Protein AF-A0A7K4KZD3-F1 (afdb_monomer_lite)

Organism: NCBI:txid458187

Foldseek 3Di:
DDADWDWDQDLQFIWTHHPPDPDIDTDGLVFWDAKADFDDDDQKTWIWTAGNVRDIDIDIDGDDVVDPSVVRRVSSVVNVVVVVVVVVVVVVVVVVVVVVD

InterPro domains:
  IPR042832 PHLDA family [PTHR15478] (1-97)

Sequence (101 aa):
LWKKKRCLLTEKGLQLFEPKGSRRKELSFARMKAVECVERKQRHIYFTVVMEDSHEIDFRCAQEDPGWNAAITMGLVRFKNQQAMQVVRARHSCRAGKRAR

pLDDT: mean 90.99, std 9.51, range [51.69, 98.38]

Secondary structure (DSSP, 8-state):
-----EEEEETTEEEEE-TTSS-EEEEEGGGEEEEEEEEEETTEEEEEEEETTS-EEEEEEE--SS-HHHHHHHHHHHHHHHHHHHHHHHHHHHHHHHH--

Structure (mmCIF, N/CA/C/O backbone):
data_AF-A0A7K4KZD3-F1
#
_entry.id   AF-A0A7K4KZD3-F1
#
loop_
_atom_site.group_PDB
_atom_site.id
_atom_site.type_symbol
_atom_site.label_atom_id
_atom_site.label_alt_id
_atom_site.label_comp_id
_atom_site.label_asym_id
_atom_site.label_entity_id
_atom_site.label_seq_id
_atom_site.pdbx_PDB_ins_code
_atom_site.Cartn_x
_atom_site.Cartn_y
_atom_site.Cartn_z
_atom_site.occupancy
_atom_site.B_iso_or_equiv
_atom_site.auth_seq_id
_atom_site.auth_comp_id
_atom_site.auth_asym_id
_atom_site.auth_atom_id
_atom_site.pdbx_PDB_model_num
ATOM 1 N N . LEU A 1 1 ? -14.608 11.365 7.871 1.00 83.12 1 LEU A N 1
ATOM 2 C CA . LEU A 1 1 ? -14.664 10.444 9.036 1.00 83.12 1 LEU A CA 1
ATOM 3 C C . LEU A 1 1 ? -13.924 9.144 8.703 1.00 83.12 1 LEU A C 1
ATOM 5 O O . LEU A 1 1 ? -14.194 8.573 7.650 1.00 83.12 1 LEU A O 1
ATOM 9 N N . TRP A 1 2 ? -13.008 8.684 9.564 1.00 90.00 2 TRP A N 1
ATOM 10 C CA . TRP A 1 2 ? -12.256 7.430 9.375 1.00 90.00 2 TRP A CA 1
ATOM 11 C C . TRP A 1 2 ? -13.169 6.199 9.443 1.00 90.00 2 TRP A C 1
ATOM 13 O O . TRP A 1 2 ? -13.986 6.084 10.355 1.00 90.00 2 TRP A O 1
ATOM 23 N N . LYS A 1 3 ? -13.006 5.250 8.512 1.00 91.50 3 LYS A N 1
ATOM 24 C CA . LYS A 1 3 ? -13.770 3.990 8.484 1.00 91.50 3 LYS A CA 1
ATOM 25 C C . LYS A 1 3 ? -12.853 2.807 8.785 1.00 91.50 3 LYS A C 1
ATOM 27 O O . LYS A 1 3 ? -11.827 2.647 8.132 1.00 91.50 3 LYS A O 1
ATOM 32 N N . LYS A 1 4 ? -13.244 1.941 9.728 1.00 92.19 4 LYS A N 1
ATOM 33 C CA . LYS A 1 4 ? -12.527 0.684 9.991 1.00 92.19 4 LYS A CA 1
ATOM 34 C C . LYS A 1 4 ? -12.724 -0.271 8.811 1.00 92.19 4 LYS A C 1
ATOM 36 O O . LYS A 1 4 ? -13.852 -0.492 8.371 1.00 92.19 4 LYS A O 1
ATOM 41 N N . LYS A 1 5 ? -11.630 -0.837 8.308 1.00 93.12 5 LYS A N 1
ATOM 42 C CA . LYS A 1 5 ? -11.609 -1.840 7.236 1.00 93.12 5 LYS A CA 1
ATOM 43 C C . LYS A 1 5 ? -10.743 -3.011 7.678 1.00 93.12 5 LYS A C 1
ATOM 45 O O . LYS A 1 5 ? -9.788 -2.816 8.427 1.00 93.12 5 LYS A O 1
ATOM 50 N N . ARG A 1 6 ? -11.060 -4.215 7.206 1.00 93.75 6 ARG A N 1
ATOM 51 C CA . ARG A 1 6 ? -10.132 -5.347 7.280 1.00 93.75 6 ARG A CA 1
ATOM 52 C C . ARG A 1 6 ? -9.236 -5.275 6.049 1.00 93.75 6 ARG A C 1
ATOM 54 O O . ARG A 1 6 ? -9.750 -5.267 4.933 1.00 93.75 6 ARG A O 1
ATOM 61 N N . CYS A 1 7 ? -7.932 -5.166 6.261 1.00 94.44 7 CYS A N 1
ATOM 62 C CA . CYS A 1 7 ? -6.942 -5.076 5.196 1.00 94.44 7 CYS A CA 1
ATOM 63 C C . CYS A 1 7 ? -6.251 -6.431 5.029 1.00 94.44 7 CYS A C 1
ATOM 65 O O . CYS A 1 7 ? -5.891 -7.059 6.023 1.00 94.44 7 CYS A O 1
ATOM 67 N N . LEU A 1 8 ? -6.074 -6.873 3.788 1.00 95.69 8 LEU A N 1
ATOM 68 C CA . LEU A 1 8 ? -5.261 -8.032 3.438 1.00 95.69 8 LEU A CA 1
ATOM 69 C C . LEU A 1 8 ? -4.181 -7.589 2.454 1.00 95.69 8 LEU A C 1
ATOM 71 O O . LEU A 1 8 ? -4.494 -7.058 1.387 1.00 95.69 8 LEU A O 1
ATOM 75 N N . LEU A 1 9 ? -2.922 -7.823 2.816 1.00 97.19 9 LEU A N 1
ATOM 76 C CA . LEU A 1 9 ? -1.779 -7.662 1.928 1.00 97.19 9 LEU A CA 1
ATOM 77 C C . LEU A 1 9 ? -1.544 -8.965 1.159 1.00 97.19 9 LEU A C 1
ATOM 79 O O . LEU A 1 9 ? -1.488 -10.040 1.748 1.00 97.19 9 LEU A O 1
ATOM 83 N N . THR A 1 10 ? -1.411 -8.853 -0.157 1.00 97.50 10 THR A N 1
ATOM 84 C CA . THR A 1 10 ? -1.1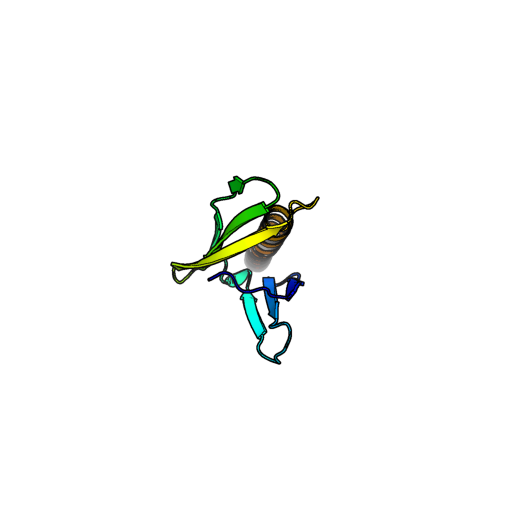41 -9.962 -1.079 1.00 97.50 10 THR A CA 1
ATOM 85 C C . THR A 1 10 ? 0.079 -9.633 -1.936 1.00 97.50 10 THR A C 1
ATOM 87 O O . THR A 1 10 ? 0.531 -8.489 -1.972 1.00 97.50 10 THR A O 1
ATOM 90 N N . GLU A 1 11 ? 0.575 -10.602 -2.702 1.00 96.56 11 GLU A N 1
ATOM 91 C CA . GLU A 1 11 ? 1.670 -10.375 -3.657 1.00 96.56 11 GLU A CA 1
ATOM 92 C C . GLU A 1 11 ? 1.320 -9.370 -4.766 1.00 96.56 11 GLU A C 1
ATOM 94 O O . GLU A 1 11 ? 2.209 -8.763 -5.356 1.00 96.56 11 GLU A O 1
ATOM 99 N N . LYS A 1 12 ? 0.024 -9.182 -5.053 1.00 97.00 12 LYS A N 1
ATOM 100 C CA . LYS A 1 12 ? -0.463 -8.308 -6.130 1.00 97.00 12 LYS A CA 1
ATOM 101 C C . LYS A 1 12 ? -0.934 -6.937 -5.641 1.00 97.00 12 LYS A C 1
ATOM 103 O O . LYS A 1 12 ? -1.241 -6.083 -6.470 1.00 97.00 12 LYS A O 1
ATOM 108 N N . GLY A 1 13 ? -1.014 -6.712 -4.330 1.00 97.94 13 GLY A N 1
ATOM 109 C CA . GLY A 1 13 ? -1.506 -5.463 -3.747 1.00 97.94 13 GLY A CA 1
ATOM 110 C C . GLY A 1 13 ? -2.365 -5.667 -2.504 1.00 97.94 13 GLY A C 1
ATOM 111 O O . GLY A 1 13 ? -2.259 -6.685 -1.816 1.00 97.94 13 GLY A O 1
ATOM 112 N N . LEU A 1 14 ? -3.232 -4.694 -2.219 1.00 97.69 14 LEU A N 1
ATOM 113 C CA . LEU A 1 14 ? -4.091 -4.674 -1.034 1.00 97.69 14 LEU A CA 1
ATOM 114 C C . LEU A 1 14 ? -5.550 -4.963 -1.370 1.00 97.69 14 LEU A C 1
ATOM 116 O O . LEU A 1 14 ? -6.090 -4.476 -2.364 1.00 97.69 14 LEU A O 1
ATOM 120 N N . GLN A 1 15 ? -6.216 -5.674 -0.468 1.00 96.88 15 GLN A N 1
ATOM 121 C CA . GLN A 1 15 ? -7.661 -5.858 -0.481 1.00 96.88 15 GLN A CA 1
ATOM 122 C C . GLN A 1 15 ? -8.267 -5.283 0.798 1.00 96.88 15 GLN A C 1
ATOM 124 O O . G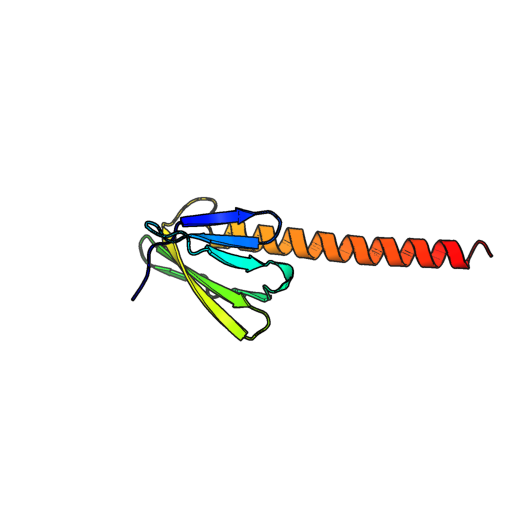LN A 1 15 ? -7.904 -5.671 1.909 1.00 96.88 15 GLN A O 1
ATOM 129 N N . LEU A 1 16 ? -9.201 -4.347 0.635 1.00 95.75 16 LEU A N 1
ATOM 130 C CA . LEU A 1 16 ? -9.905 -3.682 1.725 1.00 95.75 16 LEU A CA 1
ATOM 131 C C . LEU A 1 16 ? -11.342 -4.190 1.784 1.00 95.75 16 LEU A C 1
ATOM 133 O O . LEU A 1 16 ? -12.117 -3.997 0.843 1.00 95.75 16 LEU A O 1
ATOM 137 N N . PHE A 1 17 ? -11.702 -4.793 2.910 1.00 94.75 17 PHE A N 1
ATOM 138 C CA . PHE A 1 17 ? -13.027 -5.349 3.151 1.00 94.75 17 PHE A CA 1
ATOM 139 C C . PHE A 1 17 ? -13.792 -4.514 4.169 1.00 94.75 17 PHE A C 1
ATOM 141 O O . PHE A 1 17 ? -13.238 -4.035 5.169 1.00 94.75 17 PHE A O 1
ATOM 148 N N . GLU A 1 18 ? -15.090 -4.361 3.928 1.00 91.06 18 GLU A N 1
ATOM 149 C CA . GLU A 1 18 ? -15.997 -3.812 4.927 1.00 91.06 18 GLU A CA 1
ATOM 150 C C . GLU A 1 18 ? -16.253 -4.821 6.052 1.00 91.06 18 GLU A C 1
ATOM 152 O O . 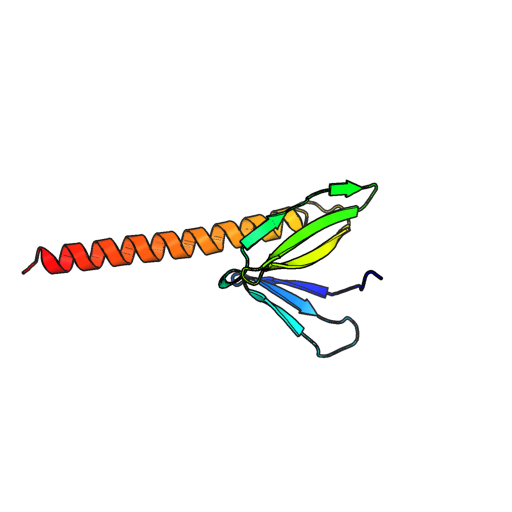GLU A 1 18 ? -16.456 -5.998 5.768 1.00 91.06 18 GLU A O 1
ATOM 157 N N . PRO A 1 19 ? -16.271 -4.394 7.331 1.00 85.81 19 PRO A N 1
ATOM 158 C CA . PRO A 1 19 ? -16.513 -5.313 8.444 1.00 85.81 19 PRO A CA 1
ATOM 159 C C . PRO A 1 19 ? -17.866 -6.034 8.384 1.00 85.81 19 PRO A C 1
ATOM 161 O O . PRO A 1 19 ? -17.988 -7.129 8.917 1.00 85.81 19 PRO A O 1
ATOM 164 N N . LYS A 1 20 ? -18.882 -5.412 7.772 1.00 83.50 20 LYS A N 1
ATOM 165 C CA . LYS A 1 20 ? -20.261 -5.921 7.703 1.00 83.50 20 LYS A CA 1
ATOM 166 C C . LYS A 1 20 ? -20.805 -5.970 6.268 1.00 83.50 20 LYS A C 1
ATOM 168 O O . LYS A 1 20 ? -21.999 -5.797 6.064 1.00 83.50 20 LYS A O 1
ATOM 173 N N . GLY A 1 21 ? -19.944 -6.145 5.266 1.00 78.00 21 GLY A N 1
ATOM 174 C CA . GLY A 1 21 ? -20.372 -6.117 3.866 1.00 78.00 21 GLY A CA 1
ATOM 175 C C . GLY A 1 21 ? -19.522 -6.989 2.954 1.00 78.00 21 GLY A C 1
ATOM 176 O O . GLY A 1 21 ? -18.370 -7.294 3.254 1.00 78.00 21 GLY A O 1
ATOM 177 N N . SER A 1 22 ? -20.088 -7.349 1.802 1.00 80.00 22 SER A N 1
ATOM 178 C CA . SER A 1 22 ? -19.387 -8.063 0.726 1.00 80.00 22 SER A CA 1
ATOM 179 C C . SER A 1 22 ? -18.498 -7.144 -0.119 1.00 80.00 22 SER A C 1
ATOM 181 O O . SER A 1 22 ? -17.729 -7.616 -0.958 1.00 80.00 22 SER A O 1
ATOM 183 N N . ARG A 1 23 ? -18.576 -5.821 0.090 1.00 86.19 23 ARG A N 1
ATOM 184 C CA . ARG A 1 23 ? -17.844 -4.843 -0.715 1.00 86.19 23 ARG A CA 1
ATOM 185 C C . ARG A 1 23 ? -16.337 -4.953 -0.470 1.00 86.19 23 ARG A C 1
ATOM 187 O O . ARG A 1 23 ? -15.844 -4.705 0.633 1.00 86.19 23 ARG A O 1
ATOM 194 N N . ARG A 1 24 ? -15.616 -5.263 -1.549 1.00 92.06 24 ARG A N 1
ATOM 195 C CA . ARG A 1 24 ? -14.153 -5.320 -1.633 1.00 92.06 24 ARG A CA 1
ATOM 196 C C . ARG A 1 24 ? -13.644 -4.148 -2.472 1.00 92.06 24 ARG A C 1
ATOM 198 O O . ARG A 1 24 ? -14.121 -3.949 -3.585 1.00 92.06 24 ARG A O 1
ATOM 205 N N . LYS A 1 25 ? -12.663 -3.395 -1.965 1.00 93.94 25 LYS A N 1
ATOM 206 C CA . LYS A 1 25 ? -11.851 -2.463 -2.773 1.00 93.94 25 LYS A CA 1
ATOM 207 C C . LYS A 1 25 ? -10.462 -3.064 -2.950 1.00 93.94 25 LYS A C 1
ATOM 209 O O . LYS A 1 25 ? -9.868 -3.516 -1.975 1.00 93.94 25 LYS A O 1
ATOM 214 N N . GLU A 1 26 ? -9.960 -3.070 -4.175 1.00 95.81 26 GLU A N 1
ATOM 215 C CA . GLU A 1 26 ? -8.628 -3.575 -4.503 1.00 95.81 26 GLU A CA 1
ATOM 216 C C . GLU A 1 26 ? -7.705 -2.417 -4.876 1.00 95.81 26 GLU A C 1
ATOM 218 O O . GLU A 1 26 ? -8.072 -1.563 -5.683 1.00 95.81 26 GLU A O 1
ATOM 223 N N . LEU A 1 27 ? -6.520 -2.387 -4.269 1.00 97.12 27 LEU A N 1
ATOM 224 C CA . LEU A 1 27 ? -5.445 -1.452 -4.586 1.00 97.12 27 LEU A CA 1
ATOM 225 C C . LEU A 1 27 ? -4.273 -2.271 -5.132 1.00 97.12 27 LEU A C 1
ATOM 227 O O . LEU A 1 27 ? -3.452 -2.787 -4.374 1.00 97.12 27 LEU A O 1
ATOM 231 N N . SER A 1 28 ? -4.243 -2.450 -6.451 1.00 97.50 28 SER A N 1
ATOM 232 C CA . SER A 1 28 ? -3.214 -3.249 -7.121 1.00 97.50 28 SER A CA 1
ATOM 233 C C . SER A 1 28 ? -1.856 -2.551 -7.085 1.00 97.50 28 SER A C 1
ATOM 235 O O . SER A 1 28 ? -1.766 -1.355 -7.369 1.00 97.50 28 SER A O 1
ATOM 237 N N . PHE A 1 29 ? -0.787 -3.308 -6.830 1.00 98.38 29 PHE A N 1
ATOM 238 C CA . PHE A 1 29 ? 0.586 -2.814 -6.941 1.00 98.38 29 PHE A CA 1
ATOM 239 C C . PHE A 1 29 ? 0.956 -2.387 -8.360 1.00 98.38 29 PHE A C 1
ATOM 241 O O . PHE A 1 29 ? 1.819 -1.529 -8.516 1.00 98.38 29 PHE A O 1
ATOM 248 N N . ALA A 1 30 ? 0.279 -2.911 -9.386 1.00 97.19 30 ALA A N 1
ATOM 249 C CA . ALA A 1 30 ? 0.472 -2.458 -10.762 1.00 97.19 30 ALA A CA 1
ATOM 250 C C . ALA A 1 30 ? 0.081 -0.990 -10.958 1.00 97.19 30 ALA A C 1
ATOM 252 O O . ALA A 1 30 ? 0.684 -0.313 -11.777 1.00 97.19 30 ALA A O 1
ATOM 253 N N . ARG A 1 31 ? -0.894 -0.501 -10.183 1.00 97.31 31 ARG A N 1
ATOM 254 C CA . ARG A 1 31 ? -1.407 0.874 -10.257 1.00 97.31 31 ARG A CA 1
ATOM 255 C C . ARG A 1 31 ? -0.925 1.750 -9.101 1.00 97.31 31 ARG A C 1
ATOM 257 O O . ARG A 1 31 ? -1.327 2.903 -9.004 1.00 97.31 31 ARG A O 1
ATOM 264 N N . MET A 1 32 ? -0.132 1.204 -8.179 1.00 97.88 32 MET A N 1
ATOM 265 C CA . MET A 1 32 ? 0.341 1.930 -7.004 1.00 97.88 32 MET A CA 1
ATOM 266 C C . MET A 1 32 ? 1.644 2.658 -7.334 1.00 97.88 32 MET A C 1
ATOM 268 O O . MET A 1 32 ? 2.660 2.050 -7.693 1.00 97.88 32 MET A O 1
ATOM 272 N N . LYS A 1 33 ? 1.629 3.980 -7.179 1.00 96.38 33 LYS A N 1
ATOM 273 C CA . LYS A 1 33 ? 2.792 4.827 -7.423 1.00 96.38 33 LYS A CA 1
ATOM 274 C C . LYS A 1 33 ? 3.756 4.748 -6.245 1.00 96.38 33 LYS A C 1
ATOM 276 O O . LYS A 1 33 ? 4.907 4.343 -6.440 1.00 96.38 33 LYS A O 1
ATOM 281 N N . ALA A 1 34 ? 3.269 5.062 -5.046 1.00 96.12 34 ALA A N 1
ATOM 282 C CA . ALA A 1 34 ? 4.081 5.168 -3.840 1.00 96.12 34 ALA A CA 1
ATOM 283 C C . ALA A 1 34 ? 3.255 4.994 -2.553 1.00 96.12 34 ALA A C 1
ATOM 285 O O . ALA A 1 34 ? 2.023 5.041 -2.564 1.00 96.12 34 ALA A O 1
ATOM 286 N N . VAL A 1 35 ? 3.973 4.803 -1.446 1.00 97.00 35 VAL A N 1
ATOM 287 C CA . VAL A 1 35 ? 3.472 4.984 -0.079 1.00 97.00 35 VAL A CA 1
ATOM 288 C C . VAL A 1 35 ? 4.185 6.211 0.483 1.00 97.00 35 VAL A C 1
ATOM 290 O O . VAL A 1 35 ? 5.413 6.218 0.551 1.00 97.00 35 VAL A O 1
ATOM 293 N N . GLU A 1 36 ? 3.432 7.237 0.861 1.00 95.06 36 GLU A N 1
ATOM 294 C CA . GLU A 1 36 ? 3.939 8.557 1.247 1.00 95.06 36 GLU A CA 1
ATOM 295 C C . GLU A 1 36 ? 3.421 9.000 2.626 1.00 95.06 36 GLU A C 1
ATOM 297 O O . GLU A 1 36 ? 2.641 8.294 3.273 1.00 95.06 36 GLU A O 1
ATOM 302 N N . CYS A 1 37 ? 3.902 10.166 3.080 1.00 81.56 37 CYS A N 1
ATOM 303 C CA . CYS A 1 37 ? 3.447 10.876 4.281 1.00 81.56 37 CYS A CA 1
ATOM 304 C C . CYS A 1 37 ? 3.343 9.996 5.535 1.00 81.56 37 CYS A C 1
ATOM 306 O O . CYS A 1 37 ? 2.328 9.989 6.228 1.00 81.56 37 CYS A O 1
ATOM 308 N N . VAL A 1 38 ? 4.401 9.236 5.833 1.00 86.50 38 VAL A N 1
ATOM 309 C CA . VAL A 1 38 ? 4.434 8.393 7.031 1.00 86.50 38 VAL A CA 1
ATOM 310 C C . VAL A 1 38 ? 4.637 9.265 8.269 1.00 86.50 38 VAL A C 1
ATOM 312 O O . VAL A 1 38 ? 5.759 9.632 8.613 1.00 86.50 38 VAL A O 1
ATOM 315 N N . GLU A 1 39 ? 3.548 9.555 8.970 1.00 92.06 39 GLU A N 1
ATOM 316 C CA . GLU A 1 39 ? 3.545 10.320 10.212 1.00 92.06 39 GLU A CA 1
ATOM 317 C C . GLU A 1 39 ? 3.193 9.429 11.402 1.00 92.06 39 GLU A C 1
ATOM 319 O O . GLU A 1 39 ? 2.230 8.658 11.382 1.00 92.06 39 GLU A O 1
ATOM 324 N N . ARG A 1 40 ? 3.946 9.567 12.494 1.00 91.12 40 ARG A N 1
ATOM 325 C CA . ARG A 1 40 ? 3.638 8.910 13.768 1.00 91.12 40 ARG A CA 1
ATOM 326 C C . ARG A 1 40 ? 3.029 9.937 14.708 1.00 91.12 40 ARG A C 1
ATOM 328 O O . ARG A 1 40 ? 3.684 10.912 15.062 1.00 91.12 40 ARG A O 1
ATOM 335 N N . LYS A 1 41 ? 1.780 9.719 15.120 1.00 89.69 41 LYS A N 1
ATOM 336 C CA . LYS A 1 41 ? 1.091 10.571 16.098 1.00 89.69 41 LYS A CA 1
ATOM 337 C C . LYS A 1 41 ? 0.512 9.698 17.200 1.00 89.69 41 LYS A C 1
ATOM 339 O O . LYS A 1 41 ? -0.395 8.898 16.961 1.00 89.69 41 LYS A O 1
ATOM 344 N N . GLN A 1 42 ? 1.019 9.887 18.419 1.00 88.25 42 GLN A N 1
ATOM 345 C CA . GLN A 1 42 ? 0.639 9.098 19.593 1.00 88.25 42 GLN A CA 1
ATOM 346 C C . GLN A 1 42 ? 0.776 7.589 19.311 1.00 88.25 42 GLN A C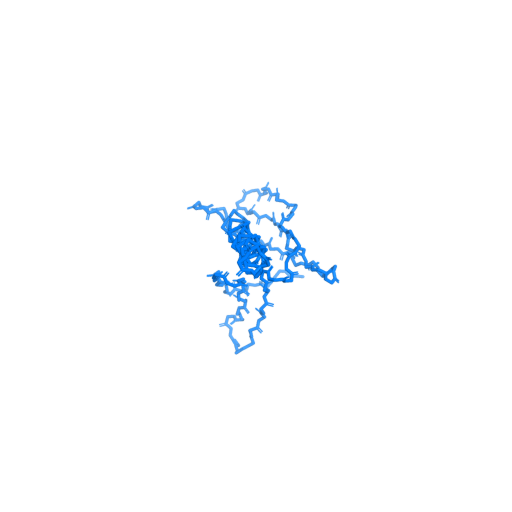 1
ATOM 348 O O . GLN A 1 42 ? 1.868 7.116 19.025 1.00 88.25 42 GLN A O 1
ATOM 353 N N . ARG A 1 43 ? -0.335 6.841 19.362 1.00 89.50 43 ARG A N 1
ATOM 354 C CA . ARG A 1 43 ? -0.389 5.382 19.183 1.00 89.50 43 ARG A CA 1
ATOM 355 C C . ARG A 1 43 ? -0.734 4.942 17.753 1.00 89.50 43 ARG A C 1
ATOM 357 O O . ARG A 1 43 ? -1.003 3.764 17.522 1.00 89.50 43 ARG A O 1
ATOM 364 N N . HIS A 1 44 ? -0.781 5.883 16.810 1.00 92.31 44 HIS A N 1
ATOM 365 C CA . HIS A 1 44 ? -1.185 5.626 15.433 1.00 92.31 44 HIS A CA 1
ATOM 366 C C . HIS A 1 44 ? -0.110 6.045 14.434 1.00 92.31 44 HIS A C 1
ATOM 368 O O . HIS A 1 44 ? 0.573 7.058 14.602 1.00 92.31 44 HIS A O 1
ATOM 374 N N . ILE A 1 45 ? -0.025 5.270 13.358 1.00 93.94 45 ILE A N 1
ATOM 375 C CA . ILE A 1 45 ? 0.723 5.614 12.155 1.00 93.94 45 ILE A CA 1
ATOM 376 C C . ILE A 1 45 ? -0.289 6.043 11.098 1.00 93.94 45 ILE A C 1
ATOM 378 O O . ILE A 1 45 ? -1.293 5.359 10.876 1.00 93.94 45 ILE A O 1
ATOM 382 N N . TYR A 1 46 ? -0.007 7.172 10.464 1.00 95.94 46 TYR A N 1
ATOM 383 C CA . TYR A 1 46 ? -0.726 7.707 9.320 1.00 95.94 46 TYR A CA 1
ATOM 384 C C . TYR A 1 46 ? 0.185 7.602 8.106 1.00 95.94 46 TYR A C 1
ATOM 386 O O . TYR A 1 46 ? 1.386 7.824 8.225 1.00 95.94 46 TYR A O 1
ATOM 394 N N . PHE A 1 47 ? -0.367 7.199 6.971 1.00 97.19 47 PHE A N 1
ATOM 395 C CA . PHE A 1 47 ? 0.355 7.149 5.704 1.00 97.19 47 PHE A CA 1
ATOM 396 C C . PHE A 1 47 ? -0.635 7.193 4.549 1.00 97.19 47 PHE A C 1
ATOM 398 O O . PHE A 1 47 ? -1.791 6.795 4.706 1.00 97.19 47 PHE A O 1
ATOM 405 N N . THR A 1 48 ? -0.169 7.614 3.383 1.00 97.69 48 THR A N 1
ATOM 406 C CA . THR A 1 48 ? -0.999 7.752 2.187 1.00 97.69 48 THR A CA 1
ATOM 407 C C . THR A 1 48 ? -0.510 6.791 1.116 1.00 97.69 48 THR A C 1
ATOM 409 O O . THR A 1 48 ? 0.684 6.679 0.848 1.00 97.69 48 THR A O 1
ATOM 412 N N . VAL A 1 49 ? -1.433 6.053 0.508 1.00 97.69 49 VAL A N 1
ATOM 413 C CA . VAL A 1 49 ? -1.161 5.255 -0.689 1.00 97.69 49 VAL A CA 1
ATOM 414 C C . VAL A 1 49 ? -1.548 6.089 -1.901 1.00 97.69 49 VAL A C 1
ATOM 416 O O . VAL A 1 49 ? -2.724 6.411 -2.072 1.00 97.69 49 VAL A O 1
ATOM 419 N N . VAL A 1 50 ? -0.564 6.403 -2.741 1.00 97.38 50 VAL A N 1
ATOM 420 C CA . VAL A 1 50 ? -0.748 7.182 -3.968 1.00 97.38 50 VAL A CA 1
ATOM 421 C C . VAL A 1 50 ? -0.895 6.225 -5.145 1.00 97.38 50 VAL A C 1
ATOM 423 O O . VAL A 1 50 ? -0.020 5.390 -5.402 1.00 97.38 50 VAL A O 1
ATOM 426 N N . MET A 1 51 ? -2.006 6.335 -5.865 1.00 96.94 51 MET A N 1
ATOM 427 C CA . MET A 1 51 ? -2.280 5.570 -7.079 1.00 96.94 51 MET A CA 1
ATOM 428 C C . MET A 1 51 ? -1.837 6.347 -8.328 1.00 96.94 51 MET A C 1
ATOM 430 O O . MET A 1 51 ? -1.592 7.550 -8.288 1.00 96.94 51 MET A O 1
ATOM 434 N N . GLU A 1 52 ? -1.705 5.651 -9.453 1.00 96.19 52 GLU A N 1
ATOM 435 C CA . GLU A 1 52 ? -1.273 6.224 -10.735 1.00 96.19 52 GLU A CA 1
ATOM 436 C C . GLU A 1 52 ? -2.254 7.264 -11.300 1.00 96.19 52 GLU A C 1
ATOM 438 O O . GLU A 1 52 ? -1.830 8.225 -11.932 1.00 96.19 52 GLU A O 1
ATOM 443 N N . ASP A 1 53 ? -3.550 7.121 -11.022 1.00 92.81 53 ASP A N 1
ATOM 444 C CA . ASP A 1 53 ? -4.609 8.063 -11.411 1.00 92.81 53 ASP A CA 1
ATOM 445 C C . ASP A 1 53 ? -4.712 9.276 -10.467 1.00 92.81 53 ASP A C 1
ATOM 447 O O . ASP A 1 53 ? -5.762 9.912 -10.380 1.00 92.81 53 ASP A O 1
ATOM 451 N N . SER A 1 54 ? -3.637 9.574 -9.728 1.00 85.00 54 SER A N 1
ATOM 452 C CA . SER A 1 54 ? -3.577 10.592 -8.669 1.00 85.00 54 SER A CA 1
ATOM 453 C C . SER A 1 54 ? -4.631 10.403 -7.570 1.00 85.00 54 SER A C 1
ATOM 455 O O . SER A 1 54 ? -4.904 11.320 -6.799 1.00 85.00 54 SER A O 1
ATOM 457 N N . HIS A 1 55 ? -5.237 9.215 -7.473 1.00 94.06 55 HIS A N 1
ATOM 458 C CA . HIS A 1 55 ? -6.130 8.883 -6.376 1.00 94.06 55 HIS A CA 1
ATOM 459 C C . HIS A 1 55 ? -5.301 8.565 -5.135 1.00 94.06 55 HIS A C 1
ATOM 461 O O . HIS A 1 55 ? -4.490 7.638 -5.125 1.00 94.06 55 HIS A O 1
ATOM 467 N N . GLU A 1 56 ? -5.555 9.295 -4.060 1.00 96.00 56 GLU A N 1
ATOM 468 C CA . GLU A 1 56 ? -4.873 9.114 -2.786 1.00 96.00 56 GLU A CA 1
ATOM 469 C C . GLU A 1 56 ? -5.799 8.425 -1.786 1.00 96.00 56 GLU A C 1
ATOM 471 O O . GLU A 1 56 ? -7.000 8.701 -1.708 1.00 96.00 56 GLU A O 1
ATOM 476 N N . ILE A 1 57 ? -5.252 7.463 -1.046 1.00 96.06 57 ILE A N 1
ATOM 477 C CA . ILE A 1 57 ? -5.968 6.776 0.023 1.00 96.06 57 ILE A CA 1
ATOM 478 C C . ILE A 1 57 ? -5.174 6.918 1.308 1.00 96.06 57 ILE A C 1
ATOM 480 O O . ILE A 1 57 ? -4.118 6.303 1.458 1.00 96.06 57 ILE A O 1
ATOM 484 N N . ASP A 1 58 ? -5.740 7.648 2.259 1.00 96.62 58 ASP A N 1
ATOM 485 C CA . ASP A 1 58 ? -5.169 7.761 3.592 1.00 96.62 58 ASP A CA 1
ATOM 486 C C . ASP A 1 58 ? -5.474 6.526 4.436 1.00 96.62 58 ASP A C 1
ATOM 488 O O . ASP A 1 58 ? -6.612 6.047 4.540 1.00 96.62 58 ASP A O 1
ATOM 492 N N . PHE A 1 59 ? -4.436 6.035 5.097 1.00 96.38 59 PHE A N 1
ATOM 493 C CA . PHE A 1 59 ? -4.489 4.957 6.060 1.00 96.38 59 PHE A CA 1
ATOM 494 C C . PHE A 1 59 ? -4.156 5.479 7.449 1.00 96.38 59 PHE A C 1
ATOM 496 O O . PHE A 1 59 ? -3.310 6.349 7.647 1.00 96.38 59 PHE A O 1
ATOM 503 N N . ARG A 1 60 ? -4.814 4.867 8.432 1.00 95.06 60 ARG A N 1
ATOM 504 C CA . ARG A 1 60 ? -4.481 4.992 9.844 1.00 95.06 60 ARG A CA 1
ATOM 505 C C . ARG A 1 60 ? -4.499 3.607 10.464 1.00 95.06 60 ARG A C 1
ATOM 507 O O . ARG A 1 60 ? -5.539 2.944 10.442 1.00 95.06 60 ARG A O 1
ATOM 514 N N . CYS A 1 61 ? -3.386 3.195 11.052 1.00 93.25 61 CYS A N 1
ATOM 515 C CA . CYS A 1 61 ? -3.279 1.935 11.783 1.00 93.25 61 CYS A CA 1
ATOM 516 C C . CYS A 1 61 ? -2.671 2.152 13.170 1.00 93.25 61 CYS A C 1
ATOM 518 O O . CYS A 1 61 ? -2.107 3.211 13.456 1.00 93.25 61 CYS A O 1
ATOM 520 N N . ALA A 1 62 ? -2.815 1.154 14.042 1.00 92.38 62 ALA A N 1
ATOM 521 C CA . ALA A 1 62 ? -2.052 1.114 15.279 1.00 92.38 62 ALA A CA 1
ATOM 522 C C . ALA A 1 62 ? -0.553 1.006 14.957 1.00 92.38 62 ALA A C 1
ATOM 524 O O . ALA A 1 62 ? -0.164 0.548 13.878 1.00 92.38 62 ALA A O 1
ATOM 525 N N . GLN A 1 63 ? 0.285 1.452 15.887 1.00 87.75 63 GLN A N 1
ATOM 526 C CA . GLN A 1 63 ? 1.717 1.205 15.806 1.00 87.75 63 GLN A CA 1
ATOM 527 C C . GLN A 1 63 ? 1.989 -0.285 16.076 1.00 87.75 63 GLN A C 1
ATOM 529 O O . GLN A 1 63 ? 1.835 -0.752 17.202 1.00 87.75 63 GLN A O 1
ATOM 534 N N . GLU A 1 64 ? 2.355 -1.013 15.024 1.00 84.12 64 GLU A N 1
ATOM 535 C CA . GLU A 1 64 ? 2.704 -2.441 15.014 1.00 84.12 64 GLU A CA 1
ATOM 536 C C . GLU A 1 64 ? 4.129 -2.610 14.451 1.00 84.12 64 GLU A C 1
ATOM 538 O O . GLU A 1 64 ? 4.637 -1.692 13.795 1.00 84.12 64 GLU A O 1
ATOM 543 N N . ASP A 1 65 ? 4.762 -3.766 14.685 1.00 75.62 65 ASP A N 1
ATOM 544 C CA . ASP A 1 65 ? 6.076 -4.116 14.128 1.00 75.62 65 ASP A CA 1
ATOM 545 C C . ASP A 1 65 ? 6.051 -5.508 13.448 1.00 75.62 65 ASP A C 1
ATOM 547 O O . ASP A 1 65 ? 5.783 -6.499 14.132 1.00 75.62 65 ASP A O 1
ATOM 551 N N . PRO A 1 66 ? 6.289 -5.615 12.122 1.00 79.38 66 PRO A N 1
ATOM 552 C CA . PRO A 1 66 ? 6.427 -4.511 11.175 1.00 79.38 66 PRO A CA 1
ATOM 553 C C . PRO A 1 66 ? 5.085 -3.808 10.926 1.00 79.38 66 PRO A C 1
ATOM 555 O O . PRO A 1 66 ? 4.050 -4.441 10.728 1.00 79.38 66 PRO A O 1
ATOM 558 N N . GLY A 1 67 ? 5.109 -2.475 10.882 1.00 90.44 67 GLY A N 1
ATOM 559 C CA . GLY A 1 67 ? 3.918 -1.668 10.617 1.00 90.44 67 GLY A CA 1
ATOM 560 C C . GLY A 1 67 ? 3.411 -1.794 9.176 1.00 90.44 67 GLY A C 1
ATOM 561 O O . GLY A 1 67 ? 4.173 -2.065 8.243 1.00 90.44 67 GLY A O 1
ATOM 562 N N . TRP A 1 68 ? 2.117 -1.523 8.972 1.00 95.50 68 TRP A N 1
ATOM 563 C CA . TRP A 1 68 ? 1.466 -1.615 7.658 1.00 95.50 68 TRP A CA 1
ATOM 564 C C . TRP A 1 68 ? 2.168 -0.808 6.565 1.00 95.50 68 TRP A C 1
ATOM 566 O O . TRP A 1 68 ? 2.355 -1.325 5.468 1.00 95.50 68 TRP A O 1
ATOM 576 N N . ASN A 1 69 ? 2.604 0.423 6.847 1.00 95.31 69 ASN A N 1
ATOM 577 C CA . ASN A 1 69 ? 3.322 1.243 5.870 1.00 95.31 69 ASN A CA 1
ATOM 578 C C . ASN A 1 69 ? 4.593 0.533 5.365 1.00 95.31 69 ASN A C 1
ATOM 580 O O . ASN A 1 69 ? 4.836 0.493 4.164 1.00 95.31 69 ASN A O 1
ATOM 584 N N . ALA A 1 70 ? 5.367 -0.088 6.262 1.00 94.75 70 ALA A N 1
ATOM 585 C CA . ALA A 1 70 ? 6.592 -0.796 5.905 1.00 94.75 70 ALA A CA 1
ATOM 586 C C . ALA A 1 70 ? 6.290 -2.075 5.111 1.00 94.75 70 ALA A C 1
ATOM 588 O O . ALA A 1 70 ? 6.917 -2.325 4.080 1.00 94.75 70 ALA A O 1
ATOM 589 N N . ALA A 1 71 ? 5.295 -2.852 5.549 1.00 96.38 71 ALA A N 1
ATOM 590 C CA . ALA A 1 71 ? 4.876 -4.070 4.861 1.00 96.38 71 ALA A CA 1
ATOM 591 C C . ALA A 1 71 ? 4.375 -3.783 3.432 1.00 96.38 71 ALA A C 1
ATOM 593 O O . ALA A 1 71 ? 4.753 -4.483 2.490 1.00 96.38 71 ALA A O 1
ATOM 594 N N . ILE A 1 72 ? 3.578 -2.724 3.252 1.00 97.44 72 ILE A N 1
ATOM 595 C CA . ILE A 1 72 ? 3.064 -2.298 1.943 1.00 97.44 72 ILE A CA 1
ATOM 596 C C . ILE A 1 72 ? 4.206 -1.808 1.051 1.00 97.44 72 ILE A C 1
ATOM 598 O O . ILE A 1 72 ? 4.317 -2.269 -0.085 1.00 97.44 72 ILE A O 1
ATOM 602 N N . THR A 1 73 ? 5.081 -0.934 1.562 1.00 97.38 73 THR A N 1
ATOM 603 C CA . THR A 1 73 ? 6.255 -0.449 0.819 1.00 97.38 73 THR A CA 1
ATOM 604 C C . THR A 1 73 ? 7.118 -1.611 0.344 1.00 97.38 73 THR A C 1
ATOM 606 O O . THR A 1 73 ? 7.494 -1.670 -0.826 1.00 97.38 73 THR A O 1
ATOM 609 N N . MET A 1 74 ? 7.386 -2.581 1.218 1.00 97.50 74 MET A N 1
ATOM 610 C CA . MET A 1 74 ? 8.186 -3.748 0.863 1.00 97.50 74 MET A CA 1
ATOM 611 C C . MET A 1 74 ? 7.496 -4.626 -0.189 1.00 97.50 74 MET A C 1
ATOM 613 O O . MET A 1 74 ? 8.147 -5.087 -1.127 1.00 97.50 74 MET A O 1
ATOM 617 N N . GLY A 1 75 ? 6.179 -4.829 -0.077 1.00 98.00 75 GLY A N 1
ATOM 618 C CA . GLY A 1 75 ? 5.386 -5.524 -1.094 1.00 98.00 75 GLY A CA 1
ATOM 619 C C . GLY A 1 75 ? 5.472 -4.845 -2.464 1.00 98.00 75 GLY A C 1
ATOM 620 O O . GLY A 1 75 ? 5.759 -5.508 -3.462 1.00 98.00 75 GLY A O 1
ATOM 621 N N . LEU A 1 76 ? 5.329 -3.518 -2.502 1.00 98.12 76 LEU A N 1
ATOM 622 C CA . LEU A 1 76 ? 5.426 -2.727 -3.729 1.00 98.12 76 LEU A CA 1
ATOM 623 C C . LEU A 1 76 ? 6.819 -2.816 -4.368 1.00 98.12 76 LEU A C 1
ATOM 625 O O . LEU A 1 76 ? 6.930 -3.034 -5.575 1.00 98.12 76 LEU A O 1
ATOM 629 N N . VAL A 1 77 ? 7.881 -2.681 -3.567 1.00 98.00 77 VAL A N 1
ATOM 630 C CA . VAL A 1 77 ? 9.272 -2.797 -4.036 1.00 98.00 77 VAL A CA 1
ATOM 631 C C . VAL A 1 77 ? 9.529 -4.181 -4.624 1.00 98.00 77 VAL A C 1
ATOM 633 O O . VAL A 1 77 ? 10.053 -4.289 -5.732 1.00 98.00 77 VAL A O 1
ATOM 636 N N . ARG A 1 78 ? 9.115 -5.249 -3.930 1.00 98.12 78 ARG A N 1
ATOM 637 C CA . ARG A 1 78 ? 9.253 -6.627 -4.429 1.00 98.12 78 ARG A CA 1
ATOM 638 C C . ARG A 1 78 ? 8.550 -6.806 -5.770 1.00 98.12 78 ARG A C 1
ATOM 640 O O . ARG A 1 78 ? 9.158 -7.322 -6.705 1.00 98.12 78 ARG A O 1
ATOM 647 N N . PHE A 1 79 ? 7.311 -6.334 -5.880 1.00 98.25 79 PHE A N 1
ATOM 648 C CA . PHE A 1 79 ? 6.520 -6.434 -7.102 1.00 98.25 79 PHE A CA 1
ATOM 649 C C . PHE A 1 79 ? 7.171 -5.689 -8.282 1.00 98.25 79 PHE A C 1
ATOM 651 O O . PHE A 1 79 ? 7.334 -6.258 -9.363 1.00 98.25 79 PHE A O 1
ATOM 658 N N . LYS A 1 80 ? 7.627 -4.444 -8.078 1.00 97.19 80 LYS A N 1
ATOM 659 C CA . LYS A 1 80 ? 8.318 -3.663 -9.122 1.00 97.19 80 LYS A CA 1
ATOM 660 C C . LYS A 1 80 ? 9.662 -4.284 -9.518 1.00 97.19 80 LYS A C 1
ATOM 662 O O . LYS A 1 80 ? 9.976 -4.353 -10.706 1.00 97.19 80 LYS A O 1
ATOM 667 N N . ASN A 1 81 ? 10.419 -4.811 -8.556 1.00 97.62 81 ASN A N 1
ATOM 668 C CA . ASN A 1 81 ? 11.677 -5.508 -8.831 1.00 97.62 81 ASN A CA 1
ATOM 669 C C . ASN A 1 81 ? 11.457 -6.779 -9.659 1.00 97.62 81 ASN A C 1
ATOM 671 O O . ASN A 1 81 ? 12.213 -7.042 -10.594 1.00 97.62 81 ASN A O 1
ATOM 675 N N . GLN A 1 82 ? 10.407 -7.553 -9.365 1.00 97.25 82 GLN A N 1
ATOM 676 C CA . GLN A 1 82 ? 10.043 -8.727 -10.162 1.00 97.25 82 GLN A CA 1
ATOM 677 C C . GLN A 1 82 ? 9.733 -8.354 -11.614 1.00 97.25 82 GLN A C 1
ATOM 679 O O . GLN A 1 82 ? 10.257 -8.997 -12.525 1.00 97.25 82 GLN A O 1
ATOM 684 N N . GLN A 1 83 ? 8.958 -7.291 -11.847 1.00 95.81 83 GLN A N 1
ATOM 685 C CA . GLN A 1 83 ? 8.697 -6.804 -13.205 1.00 95.81 83 GLN A CA 1
ATOM 686 C C . GLN A 1 83 ? 9.975 -6.353 -13.917 1.00 95.81 83 GLN A C 1
ATOM 688 O O . GLN A 1 83 ? 10.215 -6.740 -15.061 1.00 95.81 83 GLN A O 1
ATOM 693 N N . ALA A 1 84 ? 10.834 -5.587 -13.239 1.00 96.25 84 ALA A N 1
ATOM 694 C CA . ALA A 1 84 ? 12.098 -5.135 -13.810 1.00 96.25 84 ALA A CA 1
ATOM 695 C C . ALA A 1 84 ? 12.981 -6.322 -14.234 1.00 96.25 84 ALA A C 1
ATOM 697 O O . ALA A 1 84 ? 13.494 -6.349 -15.354 1.00 96.25 84 ALA A O 1
ATOM 698 N N . MET A 1 85 ? 13.092 -7.351 -13.387 1.00 96.38 85 MET A N 1
ATOM 699 C CA . MET A 1 85 ? 13.824 -8.577 -13.720 1.00 96.38 85 MET A CA 1
ATOM 700 C C . MET A 1 85 ? 13.227 -9.310 -14.926 1.00 96.38 85 MET A C 1
ATOM 702 O O . MET A 1 85 ? 13.979 -9.802 -15.766 1.00 96.38 85 MET A O 1
ATOM 706 N N . GLN A 1 86 ? 11.898 -9.384 -15.042 1.00 94.25 86 GLN A N 1
ATOM 707 C CA . GLN A 1 86 ? 11.238 -10.005 -16.197 1.00 94.25 86 GLN A CA 1
ATOM 708 C C . GLN A 1 86 ? 11.554 -9.257 -17.498 1.00 94.25 86 GLN A C 1
ATOM 710 O O . GLN A 1 86 ? 11.923 -9.887 -18.490 1.00 94.25 86 GLN A O 1
ATOM 715 N N . VAL A 1 87 ? 11.500 -7.922 -17.482 1.00 94.69 87 VAL A N 1
ATOM 716 C CA . VAL A 1 87 ? 11.857 -7.083 -18.639 1.00 94.69 87 VAL A CA 1
ATOM 717 C C . VAL A 1 87 ? 13.316 -7.292 -19.043 1.00 94.69 87 VAL A C 1
ATOM 719 O O . VAL A 1 87 ? 13.621 -7.439 -20.228 1.00 94.69 87 VAL A O 1
ATOM 722 N N . VAL A 1 88 ? 14.226 -7.336 -18.068 1.00 94.81 88 VAL A N 1
ATOM 723 C CA . VAL A 1 88 ? 15.650 -7.595 -18.319 1.00 94.81 88 VAL A CA 1
ATOM 724 C C . VAL A 1 88 ? 15.840 -8.972 -18.959 1.00 94.81 88 VAL A C 1
ATOM 726 O O . VAL A 1 88 ? 16.460 -9.067 -20.018 1.00 94.81 88 VAL A O 1
ATOM 729 N N . ARG A 1 89 ? 15.246 -10.029 -18.390 1.00 93.81 89 ARG A N 1
ATOM 730 C CA . ARG A 1 89 ? 15.321 -11.396 -18.938 1.00 93.81 89 ARG A CA 1
ATOM 731 C C . ARG A 1 89 ? 14.812 -11.468 -20.377 1.00 93.81 89 ARG A C 1
ATOM 733 O O . ARG A 1 89 ? 15.521 -11.982 -21.238 1.00 93.81 89 ARG A O 1
ATOM 740 N N . ALA A 1 90 ? 13.651 -10.876 -20.661 1.00 91.00 90 ALA A N 1
ATOM 741 C CA . ALA A 1 90 ? 13.083 -10.843 -22.009 1.00 91.00 90 ALA A CA 1
ATOM 742 C C . ALA A 1 90 ? 14.026 -10.168 -23.025 1.00 91.00 90 ALA A C 1
ATOM 744 O O . ALA A 1 90 ? 14.226 -10.674 -24.131 1.00 91.00 90 ALA A O 1
ATOM 745 N N . ARG A 1 91 ? 14.679 -9.061 -22.640 1.00 90.00 91 ARG A N 1
ATOM 746 C CA . ARG A 1 91 ? 15.670 -8.375 -23.489 1.00 90.00 91 ARG A CA 1
ATOM 747 C C . ARG A 1 91 ? 16.886 -9.254 -23.795 1.00 90.00 91 ARG A C 1
ATOM 749 O O . ARG A 1 91 ? 17.373 -9.228 -24.927 1.00 90.00 91 ARG A O 1
ATOM 756 N N . HIS A 1 92 ? 17.372 -10.026 -22.823 1.00 86.94 92 HIS A N 1
ATOM 757 C CA . HIS A 1 92 ? 18.491 -10.949 -23.033 1.00 86.94 92 HIS A CA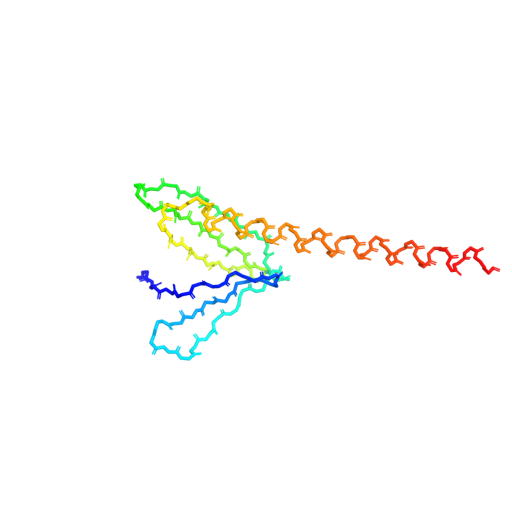 1
ATOM 758 C C . HIS A 1 92 ? 18.118 -12.105 -23.968 1.00 86.94 92 HIS A C 1
ATOM 760 O O . HIS A 1 92 ? 18.874 -12.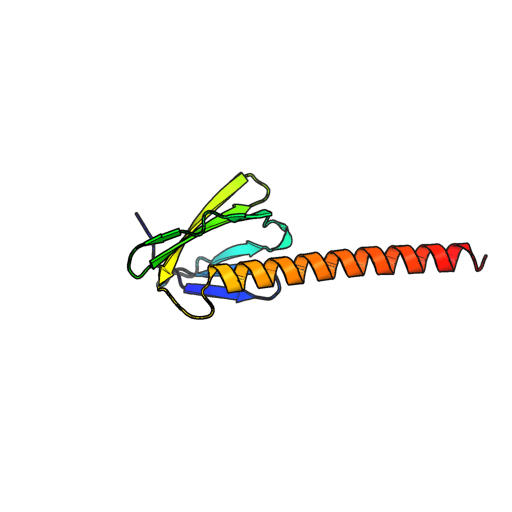385 -24.899 1.00 86.94 92 HIS A O 1
ATOM 766 N N . SER A 1 93 ? 16.936 -12.703 -23.799 1.00 84.88 93 SER A N 1
ATOM 767 C CA . SER A 1 93 ? 16.439 -13.766 -24.684 1.00 84.88 93 SER A CA 1
ATOM 768 C C . SER A 1 93 ? 16.306 -13.298 -26.139 1.00 84.88 93 SER A C 1
ATOM 770 O O . SER A 1 93 ? 16.785 -13.971 -27.051 1.00 84.88 93 SER A O 1
ATOM 772 N N . CYS A 1 94 ? 15.752 -12.101 -26.373 1.00 75.75 94 CYS A N 1
ATOM 773 C CA . CYS A 1 94 ? 15.645 -11.528 -27.720 1.00 75.75 94 CYS A CA 1
ATOM 774 C C . CYS A 1 94 ? 17.013 -11.254 -28.366 1.00 75.75 94 CYS A C 1
ATOM 776 O O . CYS A 1 94 ? 17.179 -11.443 -29.570 1.00 75.75 94 CYS A O 1
ATOM 778 N N . ARG A 1 95 ? 18.004 -10.798 -27.588 1.00 72.31 95 ARG A N 1
ATOM 779 C CA . ARG A 1 95 ? 19.365 -10.551 -28.096 1.00 72.31 95 ARG A CA 1
ATOM 780 C C . ARG A 1 95 ? 20.097 -11.850 -28.439 1.00 72.31 95 ARG A C 1
ATOM 782 O O . ARG A 1 95 ? 20.777 -11.886 -29.460 1.00 72.31 95 ARG A O 1
ATOM 789 N N . ALA A 1 96 ? 19.933 -12.904 -27.641 1.00 68.38 96 ALA A N 1
ATOM 790 C CA . ALA A 1 96 ? 20.508 -14.218 -27.931 1.00 68.38 96 ALA A CA 1
ATOM 791 C C . ALA A 1 96 ? 19.936 -14.815 -29.231 1.00 68.38 96 ALA A C 1
ATOM 793 O O . ALA A 1 96 ? 20.696 -15.243 -30.094 1.00 68.38 96 ALA A O 1
ATOM 794 N N . GLY A 1 97 ? 18.615 -14.734 -29.436 1.00 66.00 97 GLY A N 1
ATOM 795 C CA . GLY A 1 97 ? 17.962 -15.225 -30.658 1.00 66.00 97 GLY A CA 1
ATOM 796 C C . GLY A 1 97 ? 18.282 -14.438 -31.939 1.00 66.00 97 GLY A C 1
ATOM 797 O O . GLY A 1 97 ? 18.063 -14.954 -33.033 1.00 66.00 97 GLY A O 1
ATOM 798 N N . LYS A 1 98 ? 18.797 -13.203 -31.822 1.00 62.25 98 LYS A N 1
ATOM 799 C CA . LYS A 1 98 ? 19.321 -12.416 -32.955 1.00 62.25 98 LYS A CA 1
ATOM 800 C C . LYS A 1 98 ? 20.781 -12.729 -33.291 1.00 62.25 98 LYS A C 1
ATOM 802 O O . LYS A 1 98 ? 21.174 -12.489 -34.418 1.00 62.25 98 LYS A O 1
ATOM 807 N N . ARG A 1 99 ? 21.578 -13.206 -32.326 1.00 59.97 99 ARG A N 1
ATOM 808 C CA . ARG A 1 99 ? 22.985 -13.605 -32.542 1.00 59.97 99 ARG A CA 1
ATOM 809 C C . ARG A 1 99 ? 23.137 -15.043 -33.039 1.00 59.97 99 ARG A C 1
ATOM 811 O O . ARG A 1 99 ? 24.191 -15.386 -33.547 1.00 59.97 99 ARG A O 1
ATOM 818 N N . ALA A 1 100 ? 22.119 -15.876 -32.837 1.00 57.75 100 ALA A N 1
ATOM 819 C CA . ALA A 1 100 ? 22.093 -17.269 -33.280 1.00 57.75 100 ALA A CA 1
ATOM 820 C C . ALA A 1 100 ? 21.529 -17.457 -34.708 1.00 57.75 100 ALA A C 1
ATOM 822 O O . ALA A 1 100 ? 21.282 -18.591 -35.108 1.00 57.75 100 ALA A O 1
ATOM 823 N N . ARG A 1 101 ? 21.282 -16.366 -35.445 1.00 51.69 101 ARG A N 1
ATOM 824 C CA . ARG A 1 101 ? 20.953 -16.350 -36.880 1.00 51.69 101 ARG A CA 1
ATOM 825 C C . ARG A 1 101 ? 22.064 -15.631 -37.619 1.00 51.69 101 ARG A C 1
ATOM 827 O O . ARG A 1 101 ? 22.302 -16.014 -38.779 1.00 51.69 101 ARG A O 1
#

Radius of gyration: 17.88 Å; chains: 1; bounding box: 43×28×56 Å